Protein AF-A0A7S3S5S9-F1 (afdb_monomer_lite)

Sequence (147 aa):
RAVAQGSTPLRGSLHSPSMTPTPIPRTGLLGLHLSVWAVVIVTRRVNELQMALLVAILGAVYGAERLNALGAAHWREFATQDYFDERGVFVALLYCTPLLLAAGFILLNALRTTARLLVEVKRRELRANAKARAKGGGGEGGSKKKD

Structure (mmCIF, N/CA/C/O backbone):
data_AF-A0A7S3S5S9-F1
#
_entry.id   AF-A0A7S3S5S9-F1
#
loop_
_atom_site.group_PDB
_atom_site.id
_atom_site.type_symbol
_atom_site.label_atom_id
_atom_site.label_alt_id
_atom_site.label_comp_id
_atom_site.label_asym_id
_atom_site.label_entity_id
_atom_site.label_seq_id
_atom_site.pdbx_PDB_ins_code
_atom_site.Cartn_x
_atom_site.Cartn_y
_atom_site.Cartn_z
_atom_site.occupancy
_atom_site.B_iso_or_equiv
_atom_site.auth_seq_id
_atom_site.auth_comp_id
_atom_site.auth_asym_id
_atom_site.auth_atom_id
_atom_site.pdbx_PDB_model_num
ATOM 1 N N . ARG A 1 1 ? 6.137 34.455 -85.415 1.00 43.41 1 ARG A N 1
ATOM 2 C CA . ARG A 1 1 ? 6.871 33.451 -84.604 1.00 43.41 1 ARG A CA 1
ATOM 3 C C . ARG A 1 1 ? 6.452 33.657 -83.155 1.00 43.41 1 ARG A C 1
ATOM 5 O O . ARG A 1 1 ? 6.830 34.656 -82.565 1.00 43.41 1 ARG A O 1
ATOM 12 N N . ALA A 1 2 ? 5.555 32.801 -82.672 1.00 44.94 2 ALA A N 1
ATOM 13 C CA . ALA A 1 2 ? 4.936 32.891 -81.357 1.00 44.94 2 ALA A CA 1
ATOM 14 C C . ALA A 1 2 ? 5.926 32.465 -80.263 1.00 44.94 2 ALA A C 1
ATOM 16 O O . ALA A 1 2 ? 6.461 31.361 -80.329 1.00 44.94 2 ALA A O 1
ATOM 17 N N . VAL A 1 3 ? 6.155 33.327 -79.271 1.00 52.09 3 VAL A N 1
ATOM 18 C CA . VAL A 1 3 ? 6.747 32.931 -77.989 1.00 52.09 3 VAL A CA 1
ATOM 19 C C . VAL A 1 3 ? 5.588 32.693 -77.036 1.00 52.09 3 VAL A C 1
ATOM 21 O O . VAL A 1 3 ? 4.906 33.615 -76.599 1.00 52.09 3 VAL A O 1
ATOM 24 N N . ALA A 1 4 ? 5.342 31.409 -76.805 1.00 52.25 4 ALA A N 1
ATOM 25 C CA . ALA A 1 4 ? 4.463 30.897 -75.781 1.00 52.25 4 ALA A CA 1
ATOM 26 C C . ALA A 1 4 ? 5.099 31.121 -74.406 1.00 52.25 4 ALA A C 1
ATOM 28 O O . ALA A 1 4 ? 6.227 30.696 -74.178 1.00 52.25 4 ALA A O 1
ATOM 29 N N . GLN A 1 5 ? 4.348 31.729 -73.495 1.00 48.47 5 GLN A N 1
ATOM 30 C CA . GLN A 1 5 ? 4.452 31.49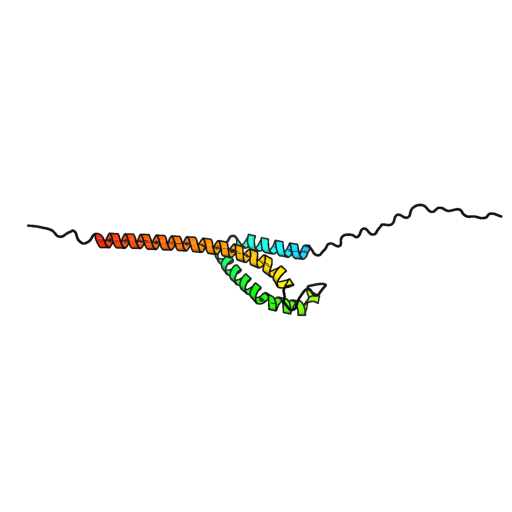4 -72.055 1.00 48.47 5 GLN A CA 1
ATOM 31 C C . GLN A 1 5 ? 3.085 31.805 -71.441 1.00 48.47 5 GLN A C 1
ATOM 33 O O . GLN A 1 5 ? 2.864 32.784 -70.737 1.00 48.47 5 GLN A O 1
ATOM 38 N N . GLY A 1 6 ? 2.123 30.956 -71.800 1.00 47.34 6 GLY A N 1
ATOM 39 C CA . GLY A 1 6 ? 0.976 30.708 -70.949 1.00 47.34 6 GLY A CA 1
ATOM 40 C C . GLY A 1 6 ? 1.386 29.719 -69.867 1.00 47.34 6 GLY A C 1
ATOM 41 O O . GLY A 1 6 ? 2.110 28.769 -70.158 1.00 47.34 6 GLY A O 1
ATOM 42 N N . SER A 1 7 ? 0.923 29.970 -68.647 1.00 47.91 7 SER A N 1
ATOM 43 C CA . SER A 1 7 ? 0.271 29.022 -67.730 1.00 47.91 7 SER A CA 1
ATOM 44 C C . SER A 1 7 ? 0.639 29.334 -66.282 1.00 47.91 7 SER A C 1
ATOM 46 O O . SER A 1 7 ? 1.617 28.855 -65.723 1.00 47.91 7 SER A O 1
ATOM 48 N N . THR A 1 8 ? -0.211 30.142 -65.658 1.00 57.62 8 THR A N 1
ATOM 49 C CA . THR A 1 8 ? -0.561 29.968 -64.252 1.00 57.62 8 THR A CA 1
ATOM 50 C C . THR A 1 8 ? -1.070 28.540 -64.043 1.00 57.62 8 THR A C 1
ATOM 52 O O . THR A 1 8 ? -2.007 28.131 -64.733 1.00 57.62 8 THR A O 1
ATOM 55 N N . PRO A 1 9 ? -0.560 27.799 -63.050 1.00 53.38 9 PRO A N 1
ATOM 56 C CA . PRO A 1 9 ? -1.317 26.737 -62.427 1.00 53.38 9 PRO A CA 1
ATOM 57 C C . PRO A 1 9 ? -1.816 27.217 -61.065 1.00 53.38 9 PRO A C 1
ATOM 59 O O . PRO A 1 9 ? -1.065 27.551 -60.149 1.00 53.38 9 PRO A O 1
ATOM 62 N N . LEU A 1 10 ? -3.138 27.249 -60.963 1.00 59.28 10 LEU A N 1
ATOM 63 C CA . LEU A 1 10 ? -3.882 27.339 -59.723 1.00 59.28 10 LEU A CA 1
ATOM 64 C C . LEU A 1 10 ? -3.562 26.135 -58.820 1.00 59.28 10 LEU A C 1
ATOM 66 O O . LEU A 1 10 ? -3.553 24.997 -59.274 1.00 59.28 10 LEU A O 1
ATOM 70 N N . ARG A 1 11 ? -3.483 26.408 -57.513 1.00 54.62 11 ARG A N 1
ATOM 71 C CA . ARG A 1 11 ? -4.088 25.573 -56.461 1.00 54.62 11 ARG A CA 1
ATOM 72 C C . ARG A 1 11 ? -3.519 24.154 -56.299 1.00 54.62 11 ARG A C 1
ATOM 74 O O . ARG A 1 11 ? -4.131 23.170 -56.693 1.00 54.62 11 ARG A O 1
ATOM 81 N N . GLY A 1 12 ? -2.437 24.062 -55.532 1.00 49.53 12 GLY A N 1
ATOM 82 C CA . GLY A 1 12 ? -2.047 22.853 -54.807 1.00 49.53 12 GLY A CA 1
ATOM 83 C C . GLY A 1 12 ? -2.129 23.091 -53.303 1.00 49.53 12 GLY A C 1
ATOM 84 O O . GLY A 1 12 ? -1.125 23.379 -52.665 1.00 49.53 12 GLY A O 1
ATOM 85 N N . SER A 1 13 ? -3.334 23.009 -52.733 1.00 56.41 13 SER A N 1
ATOM 86 C CA . SER A 1 13 ? -3.479 22.745 -51.301 1.00 56.41 13 SER A CA 1
ATOM 87 C C . SER A 1 13 ? -2.852 21.385 -51.030 1.00 56.41 13 SER A C 1
ATOM 89 O O . SER A 1 13 ? -3.406 20.386 -51.468 1.00 56.41 13 SER A O 1
ATOM 91 N N . LEU A 1 14 ? -1.731 21.334 -50.319 1.00 51.59 14 LEU A N 1
ATOM 92 C CA . LEU A 1 14 ? -1.363 20.161 -49.539 1.00 51.59 14 LEU A CA 1
ATOM 93 C C . LEU A 1 14 ? -0.701 20.651 -48.264 1.00 51.59 14 LEU A C 1
ATOM 95 O O . LEU A 1 14 ? 0.477 20.981 -48.244 1.00 51.59 14 LEU A O 1
ATOM 99 N N . HIS A 1 15 ? -1.545 20.747 -47.239 1.00 56.97 15 HIS A N 1
ATOM 100 C CA . HIS A 1 15 ? -1.211 20.404 -45.869 1.00 56.97 15 HIS A CA 1
ATOM 101 C C . HIS A 1 15 ? 0.199 20.830 -45.442 1.00 56.97 15 HIS A C 1
ATOM 103 O O . HIS A 1 15 ? 1.171 20.095 -45.617 1.00 56.97 15 HIS A O 1
ATOM 109 N N . SER A 1 16 ? 0.274 21.930 -44.683 1.00 52.09 16 SER A N 1
ATOM 110 C CA . SER A 1 16 ? 1.088 21.861 -43.469 1.00 52.09 16 SER A CA 1
ATOM 111 C C . SER A 1 16 ? 0.816 20.480 -42.870 1.00 52.09 16 SER A C 1
ATOM 113 O O . SER A 1 16 ? -0.369 20.169 -42.696 1.00 52.09 16 SER A O 1
ATOM 115 N 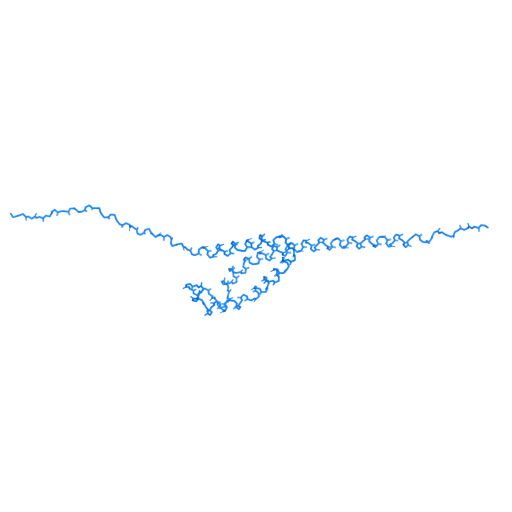N . PRO A 1 17 ? 1.816 19.612 -42.636 1.00 54.19 17 PRO A N 1
ATOM 116 C CA . PRO A 1 17 ? 1.562 18.452 -41.817 1.00 54.19 17 PRO A CA 1
ATOM 117 C C . PRO A 1 17 ? 1.062 19.053 -40.512 1.00 54.19 17 PRO A C 1
ATOM 119 O O . PRO A 1 17 ? 1.831 19.635 -39.748 1.00 54.19 17 PRO A O 1
ATOM 122 N N . SER A 1 18 ? -0.257 19.010 -40.298 1.00 53.81 18 SER A N 1
ATOM 123 C CA . SER A 1 18 ? -0.804 19.031 -38.965 1.00 53.81 18 SER A CA 1
ATOM 124 C C . SER A 1 18 ? 0.019 17.953 -38.304 1.00 53.81 18 SER A C 1
ATOM 126 O O . SER A 1 18 ? -0.107 16.785 -38.683 1.00 53.81 18 SER A O 1
ATOM 128 N N . MET A 1 19 ? 0.962 18.361 -37.453 1.00 51.94 19 MET A N 1
ATOM 129 C CA . MET A 1 19 ? 1.519 17.493 -36.443 1.00 51.94 19 MET A CA 1
ATOM 130 C C . MET A 1 19 ? 0.279 16.957 -35.752 1.00 51.94 19 MET A C 1
ATOM 132 O O . MET A 1 19 ? -0.293 17.601 -34.878 1.00 51.94 19 MET A O 1
ATOM 136 N N . THR A 1 20 ? -0.223 15.833 -36.258 1.00 56.94 20 THR A N 1
ATOM 137 C CA . THR A 1 20 ? -1.187 15.012 -35.575 1.00 56.94 20 THR A CA 1
ATOM 138 C C . THR A 1 20 ? -0.504 14.810 -34.244 1.00 56.94 20 THR A C 1
ATOM 140 O O . THR A 1 20 ? 0.624 14.296 -34.257 1.00 56.94 20 THR A O 1
ATOM 143 N N . PRO A 1 21 ? -1.065 15.307 -33.131 1.00 58.81 21 PRO A N 1
ATOM 144 C CA . PRO A 1 21 ? -0.469 15.037 -31.847 1.00 58.81 21 PRO A CA 1
ATOM 145 C C . PRO A 1 21 ? -0.457 13.522 -31.783 1.00 58.81 21 PRO A C 1
ATOM 147 O O . PRO A 1 21 ? -1.517 12.892 -31.748 1.00 58.81 21 PRO A O 1
ATOM 150 N N . THR A 1 22 ? 0.735 12.935 -31.893 1.00 57.31 22 THR A N 1
ATOM 151 C CA . THR A 1 22 ? 0.910 11.519 -31.638 1.00 57.31 22 THR A CA 1
ATOM 152 C C . THR A 1 22 ? 0.188 11.294 -30.318 1.00 57.31 22 THR A C 1
ATOM 154 O O . THR A 1 22 ? 0.356 12.101 -29.390 1.00 57.31 22 THR A O 1
ATOM 157 N N . PRO A 1 23 ? -0.736 10.326 -30.226 1.00 58.34 23 PRO A N 1
ATOM 158 C CA . PRO A 1 23 ? -1.322 10.017 -28.946 1.00 58.34 23 PRO A CA 1
ATOM 159 C C . PRO A 1 23 ? -0.158 9.522 -28.096 1.00 58.34 23 PRO A C 1
ATOM 161 O O . PRO A 1 23 ? 0.267 8.377 -28.184 1.00 58.34 23 PRO A O 1
ATOM 164 N N . ILE A 1 24 ? 0.403 10.452 -27.322 1.00 59.66 24 ILE A N 1
ATOM 165 C CA . ILE A 1 24 ? 1.325 10.222 -26.222 1.00 59.66 24 ILE A CA 1
ATOM 166 C C . ILE A 1 24 ? 0.797 8.976 -25.498 1.00 59.66 24 ILE A C 1
ATOM 168 O O . ILE A 1 24 ? -0.433 8.889 -25.357 1.00 59.66 24 ILE A O 1
ATOM 172 N N . PRO A 1 25 ? 1.645 8.038 -25.036 1.00 55.91 25 PRO A N 1
ATOM 173 C CA . PRO A 1 25 ? 1.226 6.868 -24.260 1.00 55.91 25 PRO A CA 1
ATOM 174 C C . PRO A 1 25 ? 0.660 7.284 -22.886 1.00 55.91 25 PRO A C 1
ATOM 176 O O . PRO A 1 25 ? 1.182 6.970 -21.826 1.00 55.91 25 PRO A O 1
ATOM 179 N N . ARG A 1 26 ? -0.444 8.032 -22.896 1.00 55.97 26 ARG A N 1
ATOM 180 C CA . ARG A 1 26 ? -1.251 8.458 -21.753 1.00 55.97 26 ARG A CA 1
ATOM 181 C C . ARG A 1 26 ? -2.130 7.311 -21.278 1.00 55.97 26 ARG A C 1
ATOM 183 O O . ARG A 1 26 ? -2.540 7.308 -20.127 1.00 55.97 26 ARG A O 1
ATOM 190 N N . THR A 1 27 ? -2.391 6.332 -22.145 1.00 59.62 27 THR A N 1
ATOM 191 C CA . THR A 1 27 ? -3.213 5.149 -21.870 1.00 59.62 27 THR A CA 1
ATOM 192 C C . THR A 1 27 ? -2.589 4.226 -20.830 1.00 59.62 27 THR A C 1
ATOM 194 O O . THR A 1 27 ? -3.321 3.723 -19.986 1.00 59.62 27 THR A O 1
ATOM 197 N N . GLY A 1 28 ? -1.263 4.049 -20.823 1.00 63.56 28 GLY A N 1
ATOM 198 C CA . GLY A 1 28 ? -0.583 3.223 -19.816 1.00 63.56 28 GLY A CA 1
ATOM 199 C C . GLY A 1 28 ? -0.681 3.820 -18.411 1.00 63.56 28 GLY A C 1
ATOM 200 O O . GLY A 1 28 ? -1.090 3.143 -17.470 1.00 63.56 28 GLY A O 1
ATOM 201 N N . LEU A 1 29 ? -0.401 5.123 -18.285 1.00 66.62 29 LEU A N 1
ATOM 202 C CA . LEU A 1 29 ? -0.502 5.836 -17.012 1.00 66.62 29 LEU A CA 1
ATOM 203 C C . LEU A 1 29 ? -1.957 5.922 -16.533 1.00 66.62 29 LEU A C 1
ATOM 205 O O . LEU A 1 29 ? -2.228 5.605 -15.377 1.00 66.62 29 LEU A O 1
ATOM 209 N N . LEU A 1 30 ? -2.904 6.263 -17.418 1.00 67.56 30 LEU A N 1
ATOM 210 C CA . LEU A 1 30 ? -4.330 6.249 -17.073 1.00 67.56 30 LEU A CA 1
ATOM 211 C C . LEU A 1 30 ? -4.788 4.857 -16.643 1.00 67.56 30 LEU A C 1
ATOM 213 O O . LEU A 1 30 ? -5.478 4.743 -15.640 1.00 67.56 30 LEU A O 1
ATOM 217 N N . GLY A 1 31 ? -4.407 3.808 -17.374 1.00 69.12 31 GLY A N 1
ATOM 218 C CA . GLY A 1 31 ? -4.767 2.430 -17.052 1.00 69.12 31 GLY A CA 1
ATOM 219 C C . GLY A 1 31 ? -4.257 2.011 -15.676 1.00 69.12 31 GLY A C 1
ATOM 220 O O . GLY A 1 31 ? -5.018 1.448 -14.895 1.00 69.12 31 GLY A O 1
ATOM 221 N N . LEU A 1 32 ? -3.013 2.367 -15.346 1.00 68.56 32 LEU A N 1
ATOM 222 C CA . LEU A 1 32 ? -2.412 2.134 -14.033 1.00 68.56 32 LEU A CA 1
ATOM 223 C C . LEU A 1 32 ? -3.127 2.902 -12.913 1.00 68.56 32 LEU A C 1
ATOM 225 O O . LEU A 1 32 ? -3.352 2.373 -11.829 1.00 68.56 32 LEU A O 1
ATOM 229 N N . HIS A 1 33 ? -3.523 4.147 -13.171 1.00 68.50 33 HIS A N 1
ATOM 230 C CA . HIS A 1 33 ? -4.270 4.936 -12.193 1.00 68.50 33 HIS A CA 1
ATOM 231 C C . HIS A 1 33 ? -5.673 4.346 -11.992 1.00 68.50 33 HIS A C 1
ATOM 233 O O . HIS A 1 33 ? -6.107 4.145 -10.860 1.00 68.50 33 HIS A O 1
ATOM 239 N N . LEU A 1 34 ? -6.369 4.007 -13.080 1.00 74.44 34 LEU A N 1
ATOM 240 C CA . LEU A 1 34 ? -7.709 3.420 -13.054 1.00 74.44 34 LEU A CA 1
ATOM 241 C C . LEU A 1 34 ? -7.734 2.051 -12.373 1.00 74.44 34 LEU A C 1
ATOM 243 O O . LEU A 1 34 ? -8.651 1.788 -11.598 1.00 74.44 34 LEU A O 1
ATOM 247 N N . SER A 1 35 ? -6.741 1.194 -12.614 1.00 67.94 35 SER A N 1
ATOM 248 C CA . SER A 1 35 ? -6.656 -0.122 -11.977 1.00 67.94 35 SER A CA 1
ATOM 249 C C . SER A 1 35 ? -6.444 -0.005 -10.469 1.00 67.94 35 SER A C 1
ATOM 251 O O . SER A 1 35 ? -7.063 -0.737 -9.702 1.00 67.94 35 SER A O 1
ATOM 253 N N . VAL A 1 36 ? -5.672 0.980 -10.016 1.00 68.19 36 VAL A N 1
ATOM 254 C CA . VAL A 1 36 ? -5.468 1.239 -8.584 1.00 68.19 36 VAL A CA 1
ATOM 255 C C . VAL A 1 36 ? -6.741 1.762 -7.938 1.00 68.19 36 VAL A C 1
ATOM 257 O O . VAL A 1 36 ? -7.148 1.258 -6.889 1.00 68.19 36 VAL A O 1
ATOM 260 N N . TRP A 1 37 ? -7.421 2.714 -8.577 1.00 68.94 37 TRP A N 1
ATOM 261 C CA . TRP A 1 37 ? -8.723 3.177 -8.102 1.00 68.94 37 TRP A CA 1
ATOM 262 C C . TRP A 1 37 ? -9.750 2.041 -8.082 1.00 68.94 37 TRP A C 1
ATOM 264 O O . TRP A 1 37 ? -10.512 1.940 -7.121 1.00 68.94 37 TRP A O 1
ATOM 274 N N . ALA A 1 38 ? -9.733 1.140 -9.069 1.00 69.31 38 ALA A N 1
ATOM 275 C CA . ALA A 1 38 ? -10.576 -0.050 -9.101 1.00 69.31 38 ALA A CA 1
ATOM 276 C C . ALA A 1 38 ? -10.261 -1.011 -7.945 1.00 69.31 38 ALA A C 1
ATOM 278 O O . ALA A 1 38 ? -11.184 -1.455 -7.268 1.00 69.31 38 ALA A O 1
ATOM 279 N N . VAL A 1 39 ? -8.987 -1.279 -7.645 1.00 65.69 39 VAL A N 1
ATOM 280 C CA . VAL A 1 39 ? -8.579 -2.118 -6.503 1.00 65.69 39 VAL A CA 1
ATOM 281 C C . VAL A 1 39 ? -9.024 -1.492 -5.180 1.00 65.69 39 VAL A C 1
ATOM 283 O O . VAL A 1 39 ? -9.598 -2.185 -4.339 1.00 65.69 39 VAL A O 1
ATOM 286 N N . VAL A 1 40 ? -8.865 -0.179 -5.002 1.00 66.12 40 VAL A N 1
ATOM 287 C CA . VAL A 1 40 ? -9.378 0.544 -3.822 1.00 66.12 40 VAL A CA 1
ATOM 288 C C . VAL A 1 40 ? -10.906 0.421 -3.728 1.00 66.12 40 VAL A C 1
ATOM 290 O O . VAL A 1 40 ? -11.459 0.160 -2.657 1.00 66.12 40 VAL A O 1
ATOM 293 N N . ILE A 1 41 ? -11.600 0.543 -4.860 1.00 70.69 41 ILE A N 1
ATOM 294 C CA . ILE A 1 41 ? -13.054 0.401 -4.982 1.00 70.69 41 ILE A CA 1
ATOM 295 C C . ILE A 1 41 ? -13.533 -1.030 -4.706 1.00 70.69 41 ILE A C 1
ATOM 297 O O . ILE A 1 41 ? -14.603 -1.209 -4.128 1.00 70.69 41 ILE A O 1
ATOM 301 N N . VAL A 1 42 ? -12.801 -2.062 -5.097 1.00 67.19 42 VAL A N 1
ATOM 302 C CA . VAL A 1 42 ? -13.204 -3.454 -4.856 1.00 67.19 42 VAL A CA 1
ATOM 303 C C . VAL A 1 42 ? -12.914 -3.842 -3.403 1.00 67.19 42 VAL A C 1
ATOM 305 O O . VAL A 1 42 ? -13.747 -4.454 -2.737 1.00 67.19 42 VAL A O 1
ATOM 308 N N . THR A 1 43 ? -11.787 -3.386 -2.857 1.00 63.78 43 THR A N 1
ATOM 309 C CA . THR A 1 43 ? -11.307 -3.785 -1.521 1.00 63.78 43 THR A CA 1
ATOM 310 C C . THR A 1 43 ? -11.995 -3.018 -0.379 1.00 63.78 43 THR A C 1
ATOM 312 O O . THR A 1 43 ? -11.888 -3.382 0.791 1.00 63.78 43 THR A O 1
ATOM 315 N N . ARG A 1 44 ? -12.776 -1.968 -0.664 1.00 64.88 44 ARG A N 1
ATOM 316 C CA . ARG A 1 44 ? -13.452 -1.154 0.374 1.00 64.88 44 ARG A CA 1
ATOM 317 C C . ARG A 1 44 ? -14.483 -1.898 1.234 1.00 64.88 44 ARG A C 1
ATOM 319 O O . ARG A 1 44 ? -14.924 -1.348 2.236 1.00 64.88 44 ARG A O 1
ATOM 326 N N . ARG A 1 45 ? -14.894 -3.113 0.856 1.00 62.72 45 ARG A N 1
ATOM 327 C CA . ARG A 1 45 ? -15.988 -3.848 1.517 1.00 62.72 45 ARG A CA 1
ATOM 328 C C . ARG A 1 45 ? -15.544 -4.884 2.556 1.00 62.72 45 ARG A C 1
ATOM 330 O O . ARG A 1 45 ? -16.378 -5.255 3.374 1.00 62.72 45 ARG A O 1
ATOM 337 N N . VAL A 1 46 ? -14.287 -5.342 2.555 1.00 71.75 46 VAL A N 1
ATOM 338 C CA . VAL A 1 46 ? -13.853 -6.478 3.394 1.00 71.75 46 VAL A CA 1
ATOM 339 C C . VAL A 1 46 ? -12.554 -6.149 4.128 1.00 71.75 46 VAL A C 1
ATOM 341 O O . VAL A 1 46 ? -11.496 -6.032 3.517 1.00 71.75 46 VAL A O 1
ATOM 344 N N . ASN A 1 47 ? -12.632 -6.011 5.453 1.00 72.75 47 ASN A N 1
ATOM 345 C CA . ASN A 1 47 ? -11.503 -5.575 6.282 1.00 72.75 47 ASN A CA 1
ATOM 346 C C . ASN A 1 47 ? -10.357 -6.610 6.322 1.00 72.75 47 ASN A C 1
ATOM 348 O O . ASN A 1 47 ? -9.189 -6.242 6.375 1.00 72.75 47 ASN A O 1
ATOM 352 N N . GLU A 1 48 ? -10.678 -7.903 6.243 1.00 78.25 48 GLU A N 1
ATOM 353 C CA . GLU A 1 48 ? -9.682 -8.985 6.192 1.00 78.25 48 GLU A CA 1
ATOM 354 C C . GLU A 1 48 ? -8.874 -8.956 4.889 1.00 78.25 48 GLU A C 1
ATOM 356 O O . GLU A 1 48 ? -7.644 -9.015 4.915 1.00 78.25 48 GLU A O 1
ATOM 361 N N . LEU A 1 49 ? -9.551 -8.755 3.751 1.00 77.31 49 LEU A N 1
ATOM 362 C CA . LEU A 1 49 ? -8.885 -8.564 2.462 1.00 77.31 49 LEU A CA 1
ATOM 363 C C . LEU A 1 49 ? -8.062 -7.278 2.436 1.00 77.31 49 LEU A C 1
ATOM 365 O O . LEU A 1 49 ? -7.008 -7.268 1.817 1.00 77.31 49 LEU A O 1
ATOM 369 N N . GLN A 1 50 ? -8.486 -6.214 3.125 1.00 78.81 50 GLN A N 1
ATOM 370 C CA . GLN A 1 50 ? -7.664 -5.008 3.258 1.00 78.81 50 GLN A CA 1
ATOM 371 C C . GLN A 1 50 ? -6.343 -5.288 3.978 1.00 78.81 50 GLN A C 1
ATOM 373 O O . GLN A 1 50 ? -5.303 -4.828 3.518 1.00 78.81 50 GLN A O 1
ATOM 378 N N . MET A 1 51 ? -6.356 -6.068 5.062 1.00 80.06 51 MET A N 1
ATOM 379 C CA . MET A 1 51 ? -5.122 -6.431 5.767 1.00 80.06 51 MET A CA 1
ATOM 380 C C . MET A 1 51 ? -4.219 -7.328 4.912 1.00 80.06 51 MET A C 1
ATOM 382 O O . MET A 1 51 ? -3.016 -7.085 4.842 1.00 80.06 51 MET A O 1
ATOM 386 N N . ALA A 1 52 ? -4.786 -8.312 4.208 1.00 82.12 52 ALA A N 1
ATOM 387 C CA . ALA A 1 52 ? -4.029 -9.132 3.261 1.00 82.12 52 ALA A CA 1
ATOM 388 C C . ALA A 1 52 ? -3.434 -8.284 2.122 1.00 82.12 52 ALA A C 1
ATOM 390 O O . ALA A 1 52 ? -2.262 -8.432 1.776 1.00 82.12 52 ALA A O 1
ATOM 391 N N . LEU A 1 53 ? -4.216 -7.344 1.585 1.00 81.81 53 LEU A N 1
ATOM 392 C CA . LEU A 1 53 ? -3.784 -6.432 0.534 1.00 81.81 53 LEU A CA 1
ATOM 393 C C . LEU A 1 53 ? -2.678 -5.489 1.021 1.00 81.81 53 LEU A C 1
ATOM 395 O O . LEU A 1 53 ? -1.742 -5.233 0.275 1.00 81.81 53 LEU A O 1
ATOM 399 N N . LEU A 1 54 ? -2.733 -5.017 2.270 1.00 85.06 54 LEU A N 1
ATOM 400 C CA . LEU A 1 54 ? -1.664 -4.215 2.870 1.00 85.06 54 LEU A CA 1
ATOM 401 C C . LEU A 1 54 ? -0.334 -4.982 2.874 1.00 85.06 54 LEU A C 1
ATOM 403 O O . LEU A 1 54 ? 0.681 -4.448 2.436 1.00 85.06 54 LEU A O 1
ATOM 407 N N . VAL A 1 55 ? -0.345 -6.240 3.324 1.00 85.88 55 VAL A N 1
ATOM 408 C CA . VAL A 1 55 ? 0.853 -7.097 3.334 1.00 85.88 55 VAL A CA 1
ATOM 409 C C . VAL A 1 55 ? 1.349 -7.359 1.912 1.00 85.88 55 VAL A C 1
ATOM 411 O O . VAL A 1 55 ? 2.547 -7.250 1.653 1.00 85.88 55 VAL A O 1
ATOM 414 N N . ALA A 1 56 ? 0.440 -7.637 0.974 1.00 84.00 56 ALA A N 1
ATOM 415 C CA . ALA A 1 56 ? 0.785 -7.837 -0.430 1.00 84.00 56 ALA A CA 1
ATOM 416 C C . ALA A 1 56 ? 1.431 -6.586 -1.050 1.00 84.00 56 ALA A C 1
ATOM 418 O O . ALA A 1 56 ? 2.449 -6.696 -1.729 1.00 84.00 56 ALA A O 1
ATOM 419 N N . ILE A 1 57 ? 0.887 -5.395 -0.776 1.00 83.75 57 ILE A N 1
ATOM 420 C CA . ILE A 1 57 ? 1.445 -4.122 -1.247 1.00 83.75 57 ILE A CA 1
ATOM 421 C C . ILE A 1 57 ? 2.838 -3.889 -0.656 1.00 83.75 57 ILE A C 1
ATOM 423 O O . ILE A 1 57 ? 3.750 -3.529 -1.393 1.00 83.75 57 ILE A O 1
ATOM 427 N N . LEU A 1 58 ? 3.038 -4.129 0.643 1.00 84.38 58 LEU A N 1
ATOM 428 C CA . LEU A 1 58 ? 4.357 -3.997 1.273 1.00 84.38 58 LEU A CA 1
ATOM 429 C C . LEU A 1 58 ? 5.383 -4.957 0.655 1.00 84.38 58 LEU A C 1
ATOM 431 O O . LEU A 1 58 ? 6.508 -4.549 0.373 1.00 84.38 58 LEU A O 1
ATOM 435 N N . GLY A 1 59 ? 4.987 -6.204 0.385 1.00 84.94 59 GLY A N 1
ATOM 436 C CA . GLY A 1 59 ? 5.831 -7.174 -0.315 1.00 84.94 59 GLY A CA 1
ATOM 437 C C . GLY A 1 59 ? 6.163 -6.742 -1.744 1.00 84.94 59 GLY A C 1
ATOM 438 O O . GLY A 1 59 ? 7.304 -6.868 -2.182 1.00 84.94 59 GLY A O 1
ATOM 439 N N . ALA A 1 60 ? 5.193 -6.170 -2.456 1.00 81.44 60 ALA A N 1
ATOM 440 C CA . ALA A 1 60 ? 5.385 -5.654 -3.805 1.00 81.44 60 ALA A CA 1
ATOM 441 C C . ALA A 1 60 ? 6.324 -4.435 -3.842 1.00 81.44 60 ALA A C 1
ATOM 443 O O . ALA A 1 60 ? 7.176 -4.355 -4.723 1.00 81.44 60 ALA A O 1
ATOM 444 N N . VAL A 1 61 ? 6.208 -3.521 -2.872 1.00 82.88 61 VAL A N 1
ATOM 445 C CA . VAL A 1 61 ? 7.119 -2.374 -2.712 1.00 82.88 61 VAL A CA 1
ATOM 446 C C . VAL A 1 61 ? 8.531 -2.849 -2.365 1.00 82.88 61 VAL A C 1
ATOM 448 O O . VAL A 1 61 ? 9.494 -2.351 -2.937 1.00 82.88 61 VAL A O 1
ATOM 451 N N . TYR A 1 62 ? 8.671 -3.847 -1.490 1.00 84.12 62 TYR A N 1
ATOM 452 C CA . TYR A 1 62 ? 9.970 -4.450 -1.175 1.00 84.12 62 TYR A CA 1
ATOM 453 C C . TYR A 1 62 ? 10.605 -5.131 -2.399 1.00 84.12 62 TYR A C 1
ATOM 455 O O . TYR A 1 62 ? 11.802 -5.009 -2.641 1.00 84.12 62 TYR A O 1
ATOM 463 N N . GLY A 1 63 ? 9.796 -5.815 -3.210 1.00 82.31 63 GLY A N 1
ATOM 464 C CA . GLY A 1 63 ? 10.237 -6.463 -4.443 1.00 82.31 63 GLY A CA 1
ATOM 465 C C . GLY A 1 63 ? 10.459 -5.517 -5.627 1.00 82.31 63 GLY A C 1
ATOM 466 O O . GLY A 1 63 ? 10.877 -5.989 -6.684 1.00 82.31 63 GLY A O 1
ATOM 467 N N . ALA A 1 64 ? 10.194 -4.214 -5.484 1.00 80.31 64 ALA A N 1
ATOM 468 C CA . ALA A 1 64 ? 10.224 -3.262 -6.594 1.00 80.31 64 ALA A CA 1
ATOM 469 C C . ALA A 1 64 ? 11.600 -3.186 -7.275 1.00 80.31 64 ALA A C 1
ATOM 471 O O . ALA A 1 64 ? 11.670 -3.114 -8.497 1.00 80.31 64 ALA A O 1
ATOM 472 N N . GLU A 1 65 ? 12.689 -3.295 -6.513 1.00 80.56 65 GLU A N 1
ATOM 473 C CA . GLU A 1 65 ? 14.055 -3.313 -7.052 1.00 80.56 65 GLU A CA 1
ATOM 474 C C . GLU A 1 65 ? 14.305 -4.542 -7.943 1.00 80.56 65 GLU A C 1
ATOM 476 O O . GLU A 1 65 ? 14.847 -4.436 -9.043 1.00 80.56 65 GLU A O 1
ATOM 481 N N . ARG A 1 66 ? 13.822 -5.718 -7.520 1.00 80.56 66 ARG A N 1
ATOM 482 C CA . ARG A 1 66 ? 13.930 -6.954 -8.311 1.00 80.56 66 ARG A CA 1
ATOM 483 C C . ARG A 1 66 ? 13.054 -6.908 -9.557 1.00 80.56 66 ARG A C 1
ATOM 485 O O . ARG A 1 66 ? 13.474 -7.382 -10.608 1.00 80.56 66 ARG A O 1
ATOM 492 N N . LEU A 1 67 ? 11.854 -6.338 -9.447 1.00 77.69 67 LEU A N 1
ATOM 493 C CA . LEU A 1 67 ? 10.969 -6.115 -10.592 1.00 77.69 67 LEU A CA 1
ATOM 494 C C . LEU A 1 67 ? 11.598 -5.151 -11.599 1.00 77.69 67 LEU A C 1
ATOM 496 O O . LEU A 1 67 ? 11.516 -5.391 -12.800 1.00 77.69 67 LEU A O 1
ATOM 500 N N . ASN A 1 68 ? 12.275 -4.111 -11.119 1.00 82.62 68 ASN A N 1
ATOM 501 C CA . ASN A 1 68 ? 13.006 -3.184 -11.966 1.00 82.62 68 ASN A CA 1
ATOM 502 C C . ASN A 1 68 ? 14.168 -3.865 -12.706 1.00 82.62 68 ASN A C 1
ATOM 504 O O . ASN A 1 68 ? 14.285 -3.708 -13.916 1.00 82.62 68 ASN A O 1
ATOM 508 N N . ALA A 1 69 ? 14.966 -4.687 -12.019 1.00 80.25 69 ALA A N 1
ATOM 509 C CA . ALA A 1 69 ? 16.055 -5.438 -12.649 1.00 80.25 69 ALA A CA 1
ATOM 510 C C . ALA A 1 69 ? 15.553 -6.445 -13.704 1.00 80.25 69 ALA A C 1
ATOM 512 O O . ALA A 1 69 ? 16.154 -6.599 -14.766 1.00 80.25 69 ALA A O 1
ATOM 513 N N . LEU A 1 70 ? 14.425 -7.114 -13.442 1.00 78.19 70 LEU A N 1
ATOM 514 C CA . LEU A 1 70 ? 13.786 -8.013 -14.410 1.00 78.19 70 LEU A CA 1
ATOM 515 C C . LEU A 1 70 ? 13.233 -7.259 -15.623 1.00 78.19 70 LEU A C 1
ATOM 517 O O . LEU A 1 70 ? 13.348 -7.749 -16.748 1.00 78.19 70 LEU A O 1
ATOM 521 N N . GLY A 1 71 ? 12.665 -6.074 -15.393 1.00 74.50 71 GLY A N 1
ATOM 522 C CA . GLY A 1 71 ? 12.198 -5.175 -16.440 1.00 74.50 71 GLY A CA 1
ATOM 523 C C . GLY A 1 71 ? 13.338 -4.671 -17.319 1.00 74.50 71 GLY A C 1
ATOM 524 O O . GLY A 1 71 ? 13.232 -4.754 -18.537 1.00 74.50 71 GLY A O 1
ATOM 525 N N . ALA A 1 72 ? 14.465 -4.279 -16.720 1.00 77.38 72 ALA A N 1
ATOM 52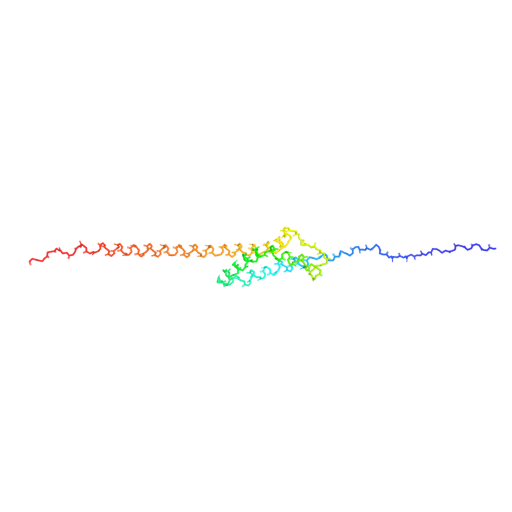6 C CA . ALA A 1 72 ? 15.686 -3.919 -17.441 1.00 77.38 72 ALA A CA 1
ATOM 527 C C . ALA A 1 72 ? 16.261 -5.095 -18.251 1.00 77.38 72 ALA A C 1
ATOM 529 O O . ALA A 1 72 ? 16.852 -4.898 -19.304 1.00 77.38 72 ALA A O 1
ATOM 530 N N . ALA A 1 73 ? 16.077 -6.342 -17.811 1.00 79.56 73 ALA A N 1
ATOM 531 C CA . ALA A 1 73 ? 16.513 -7.506 -18.584 1.00 79.56 73 ALA A CA 1
ATOM 532 C C . ALA A 1 73 ? 15.593 -7.817 -19.785 1.00 79.56 73 ALA A C 1
ATOM 534 O O . ALA A 1 73 ? 16.071 -8.307 -20.806 1.00 79.56 73 ALA A O 1
ATOM 535 N N . HIS A 1 74 ? 14.292 -7.513 -19.686 1.00 78.00 74 HIS A N 1
ATOM 536 C CA . HIS A 1 74 ? 13.274 -7.845 -20.700 1.00 78.00 74 HIS A CA 1
ATOM 537 C C . HIS A 1 74 ? 12.599 -6.608 -21.311 1.00 78.00 74 HIS A C 1
ATOM 539 O O . HIS A 1 74 ? 11.484 -6.694 -21.828 1.00 78.00 74 HIS A O 1
ATOM 545 N N . TRP A 1 75 ? 13.248 -5.440 -21.279 1.00 75.50 75 TRP A N 1
ATOM 546 C CA . TRP A 1 75 ? 12.607 -4.168 -21.638 1.00 75.50 75 TRP A CA 1
ATOM 547 C C . TRP A 1 75 ? 12.012 -4.179 -23.051 1.00 75.50 75 TRP A C 1
ATOM 549 O O . TRP A 1 75 ? 10.961 -3.588 -23.275 1.00 75.50 75 TRP A O 1
ATOM 559 N N . ARG A 1 76 ? 12.624 -4.929 -23.979 1.00 73.19 76 ARG A N 1
ATOM 560 C CA . ARG A 1 76 ? 12.192 -5.072 -25.382 1.00 73.19 76 ARG A CA 1
ATOM 561 C C . ARG A 1 76 ? 10.832 -5.750 -25.554 1.00 73.19 76 ARG A C 1
ATOM 563 O O . ARG A 1 76 ? 10.209 -5.570 -26.595 1.00 73.19 76 ARG A O 1
ATOM 570 N N . GLU A 1 77 ? 10.386 -6.530 -24.573 1.00 72.38 77 GLU A N 1
ATOM 571 C CA . GLU A 1 77 ? 9.083 -7.207 -24.600 1.00 72.38 77 GLU A CA 1
ATOM 572 C C . GLU A 1 77 ? 7.964 -6.318 -24.043 1.00 72.38 77 GLU A C 1
ATOM 574 O O . GLU A 1 77 ? 6.808 -6.448 -24.442 1.00 72.38 77 GLU A O 1
ATOM 579 N N . PHE A 1 78 ? 8.304 -5.385 -23.150 1.00 62.88 78 PHE A N 1
ATOM 580 C CA . PHE A 1 78 ? 7.334 -4.565 -22.420 1.00 62.88 78 PHE A CA 1
ATOM 581 C C . PHE A 1 78 ? 7.241 -3.122 -22.912 1.00 62.88 78 PHE A C 1
ATOM 583 O O . PHE A 1 78 ? 6.192 -2.491 -22.771 1.00 62.88 78 PHE A O 1
ATOM 590 N N . ALA A 1 79 ? 8.318 -2.578 -23.471 1.00 62.97 79 ALA A N 1
ATOM 591 C CA . ALA A 1 79 ? 8.406 -1.178 -23.834 1.00 62.97 79 ALA A CA 1
ATOM 592 C C . ALA A 1 79 ? 9.208 -0.973 -25.120 1.00 62.97 79 ALA A C 1
ATOM 594 O O . ALA A 1 79 ? 10.150 -1.690 -25.443 1.00 62.97 79 ALA A O 1
ATOM 595 N N . THR A 1 80 ? 8.852 0.076 -25.859 1.00 65.19 80 THR A N 1
ATOM 596 C CA . THR A 1 80 ? 9.601 0.497 -27.050 1.00 65.19 80 THR A CA 1
ATOM 597 C C . THR A 1 80 ? 10.971 1.091 -26.689 1.00 65.19 80 THR A C 1
ATOM 599 O O . THR A 1 80 ? 11.814 1.251 -27.566 1.00 65.19 80 THR A O 1
ATOM 602 N N . GLN A 1 81 ? 11.190 1.449 -25.418 1.00 63.16 81 GLN A N 1
ATOM 603 C CA . GLN A 1 81 ? 12.402 2.097 -24.911 1.00 63.16 81 GLN A CA 1
ATOM 604 C C . GLN A 1 81 ? 12.753 1.527 -23.535 1.00 63.16 81 GLN A C 1
ATOM 606 O O . GLN A 1 81 ? 11.862 1.079 -22.810 1.00 63.16 81 GLN A O 1
ATOM 611 N N . ASP A 1 82 ? 14.034 1.565 -23.175 1.00 68.62 82 ASP A N 1
ATOM 612 C CA . ASP A 1 82 ? 14.483 1.155 -21.849 1.00 68.62 82 ASP A CA 1
ATOM 613 C C . ASP A 1 82 ? 14.202 2.269 -20.829 1.00 68.62 82 ASP A C 1
ATOM 615 O O . ASP A 1 82 ? 14.887 3.290 -20.783 1.00 68.62 82 ASP A O 1
ATOM 619 N N . TYR A 1 83 ? 13.126 2.096 -20.062 1.00 70.62 83 TYR A N 1
ATOM 620 C CA . TYR A 1 83 ? 12.708 3.016 -19.000 1.00 70.62 83 TYR A CA 1
ATOM 621 C C . TYR A 1 83 ? 13.227 2.597 -17.618 1.00 70.62 83 TYR A C 1
ATOM 623 O O . TYR A 1 83 ? 12.920 3.264 -16.630 1.00 70.62 83 TYR A O 1
ATOM 631 N N . PHE A 1 84 ? 13.958 1.483 -17.530 1.00 73.88 84 PHE A N 1
ATOM 632 C CA . PHE A 1 84 ? 14.409 0.917 -16.268 1.00 73.88 84 PHE A CA 1
ATOM 633 C C . PHE A 1 84 ? 15.782 1.489 -15.910 1.00 73.88 84 PHE A C 1
ATOM 635 O O . PHE A 1 84 ? 16.760 1.326 -16.630 1.00 73.88 84 PHE A O 1
ATOM 642 N N . ASP A 1 85 ? 15.853 2.197 -14.789 1.00 74.06 85 ASP A N 1
ATOM 643 C CA . ASP A 1 85 ? 17.076 2.816 -14.288 1.00 74.06 85 ASP A CA 1
ATOM 644 C C . ASP A 1 85 ? 17.751 1.935 -13.227 1.00 74.06 85 ASP A C 1
ATOM 646 O O . ASP A 1 85 ? 17.075 1.176 -12.540 1.00 74.06 85 ASP A O 1
ATOM 650 N N . GLU A 1 86 ? 19.070 2.047 -13.019 1.00 70.00 86 GLU A N 1
ATOM 651 C CA . GLU A 1 86 ? 19.791 1.235 -12.011 1.00 70.00 86 GLU A CA 1
ATOM 652 C C . GLU A 1 86 ? 19.226 1.385 -10.589 1.00 70.00 86 GLU A C 1
ATOM 654 O O . GLU A 1 86 ? 19.320 0.471 -9.775 1.00 70.00 86 GLU A O 1
ATOM 659 N N . ARG A 1 87 ? 18.615 2.537 -10.285 1.00 68.38 87 ARG A N 1
ATOM 660 C CA . ARG A 1 87 ? 17.986 2.816 -8.987 1.00 68.38 87 ARG A CA 1
ATOM 661 C C . ARG A 1 87 ? 16.513 2.401 -8.924 1.00 68.38 87 ARG A C 1
ATOM 663 O O . ARG A 1 87 ? 15.921 2.463 -7.849 1.00 68.38 87 ARG A O 1
ATOM 670 N N . GLY A 1 88 ? 15.920 2.008 -10.048 1.00 74.19 88 GLY A N 1
ATOM 671 C CA . GLY A 1 88 ? 14.517 1.628 -10.177 1.00 74.19 88 GLY A CA 1
ATOM 672 C C . GLY A 1 88 ? 13.517 2.706 -9.790 1.00 74.19 88 GLY A C 1
ATOM 673 O O . GLY A 1 88 ? 12.400 2.388 -9.386 1.00 74.19 88 GLY A O 1
ATOM 674 N N . VAL A 1 89 ? 13.901 3.976 -9.902 1.00 72.56 89 VAL A N 1
ATOM 675 C CA . VAL A 1 89 ? 13.080 5.132 -9.549 1.00 72.56 89 VAL A CA 1
ATOM 676 C C . VAL A 1 89 ? 11.854 5.221 -10.452 1.00 72.56 89 VAL A C 1
ATOM 678 O O . VAL A 1 89 ? 10.781 5.563 -9.958 1.00 72.56 89 VAL A O 1
ATOM 681 N N . PHE A 1 90 ? 11.960 4.868 -11.738 1.00 73.94 90 PHE A N 1
ATOM 682 C CA . PHE A 1 90 ? 10.811 4.901 -12.651 1.00 73.94 90 PHE A CA 1
ATOM 683 C C . PHE A 1 90 ? 9.738 3.883 -12.251 1.00 73.94 90 PHE A C 1
ATOM 685 O O . PHE A 1 90 ? 8.568 4.240 -12.079 1.00 73.94 90 PHE A O 1
ATOM 692 N N . VAL A 1 91 ? 10.143 2.626 -12.041 1.00 73.81 91 VAL A N 1
ATOM 693 C CA . VAL A 1 91 ? 9.242 1.563 -11.581 1.00 73.81 91 VAL A CA 1
ATOM 694 C C . VAL A 1 91 ? 8.721 1.893 -10.191 1.00 73.81 91 VAL A C 1
ATOM 696 O O . VAL A 1 91 ? 7.519 1.814 -9.970 1.00 73.81 91 VAL A O 1
ATOM 699 N N . ALA A 1 92 ? 9.575 2.346 -9.274 1.00 73.81 92 ALA A N 1
ATOM 700 C CA . ALA A 1 92 ? 9.157 2.723 -7.931 1.00 73.81 92 ALA A CA 1
ATOM 701 C C . ALA A 1 92 ? 8.138 3.874 -7.935 1.00 73.81 92 ALA A C 1
ATOM 703 O O . ALA A 1 92 ? 7.147 3.806 -7.219 1.00 73.81 92 ALA A O 1
ATOM 704 N N . LEU A 1 93 ? 8.305 4.914 -8.751 1.00 72.25 93 LEU A N 1
ATOM 705 C CA . LEU A 1 93 ? 7.330 6.004 -8.827 1.00 72.25 93 LEU A CA 1
ATOM 706 C C . LEU A 1 93 ? 6.029 5.552 -9.489 1.00 72.25 93 LEU A C 1
ATOM 708 O O . LEU A 1 93 ? 4.967 5.699 -8.894 1.00 72.25 93 LEU A O 1
ATOM 712 N N . LEU A 1 94 ? 6.066 4.962 -10.686 1.00 74.44 94 LEU A N 1
ATOM 713 C CA . LEU A 1 94 ? 4.815 4.585 -11.352 1.00 74.44 94 LEU A CA 1
ATOM 714 C C . LEU A 1 94 ? 4.063 3.491 -10.592 1.00 74.44 94 LEU A C 1
ATOM 716 O O . LEU A 1 94 ? 2.847 3.584 -10.448 1.00 74.44 94 LEU A O 1
ATOM 720 N N . TYR A 1 95 ? 4.764 2.468 -10.110 1.00 73.38 95 TYR A N 1
ATOM 721 C CA . TYR A 1 95 ? 4.153 1.320 -9.449 1.00 73.38 95 TYR A CA 1
ATOM 722 C C . TYR A 1 95 ? 3.865 1.595 -7.972 1.00 73.38 95 TYR A C 1
ATOM 724 O O . TYR A 1 95 ? 2.748 1.353 -7.511 1.00 73.38 95 TYR A O 1
ATOM 732 N N . CYS A 1 96 ? 4.824 2.142 -7.216 1.00 77.56 96 CYS A N 1
ATOM 733 C CA . CYS A 1 96 ? 4.637 2.322 -5.778 1.00 77.56 96 CYS A CA 1
ATOM 734 C C . CYS A 1 96 ? 3.779 3.539 -5.445 1.00 77.56 96 CYS A C 1
ATOM 736 O O . CYS A 1 96 ? 3.058 3.458 -4.463 1.00 77.56 96 CYS A O 1
ATOM 738 N N . THR A 1 97 ? 3.776 4.642 -6.207 1.00 79.06 97 THR A N 1
ATOM 739 C CA . THR A 1 97 ? 2.927 5.809 -5.878 1.00 79.06 97 THR A CA 1
ATOM 740 C C . THR A 1 97 ? 1.445 5.448 -5.711 1.00 79.06 97 THR A C 1
ATOM 742 O O . THR A 1 97 ? 0.881 5.735 -4.651 1.00 79.06 97 THR A O 1
ATOM 745 N N . PRO A 1 98 ? 0.788 4.786 -6.674 1.00 76.69 98 PRO A N 1
ATOM 746 C CA . PRO A 1 98 ? -0.598 4.388 -6.489 1.00 76.69 98 PRO A CA 1
ATOM 747 C C . PRO A 1 98 ? -0.789 3.307 -5.409 1.00 76.69 98 PRO A C 1
ATOM 749 O O . PRO A 1 98 ? -1.753 3.365 -4.641 1.00 76.69 98 PRO A O 1
ATOM 752 N N . LEU A 1 99 ? 0.133 2.342 -5.311 1.00 79.44 99 LEU A N 1
ATOM 753 C CA . LEU A 1 99 ? 0.103 1.299 -4.279 1.00 79.44 99 LEU A CA 1
ATOM 754 C C . LEU A 1 99 ? 0.218 1.889 -2.866 1.00 79.44 99 LEU A C 1
ATOM 756 O O . LEU A 1 99 ? -0.500 1.472 -1.961 1.00 79.44 99 LEU A O 1
ATOM 760 N N . LEU A 1 100 ? 1.077 2.888 -2.677 1.00 82.31 100 LEU A N 1
ATOM 761 C CA . LEU A 1 100 ? 1.293 3.585 -1.412 1.00 82.31 100 LEU A CA 1
ATOM 762 C C . LEU A 1 100 ? 0.079 4.425 -1.022 1.00 82.31 100 LEU A C 1
ATOM 764 O O . LEU A 1 100 ? -0.289 4.439 0.150 1.00 82.31 100 LEU A O 1
ATOM 768 N N . LEU A 1 101 ? -0.587 5.073 -1.983 1.00 80.69 101 LEU A N 1
ATOM 769 C CA . LEU A 1 101 ? -1.855 5.760 -1.721 1.00 80.69 101 LEU A CA 1
ATOM 770 C C . LEU A 1 101 ? -2.937 4.773 -1.255 1.00 80.69 101 LEU A C 1
ATOM 772 O O . LEU A 1 101 ? -3.630 5.039 -0.269 1.00 80.69 101 LEU A O 1
ATOM 776 N N . ALA A 1 102 ? -3.046 3.611 -1.907 1.00 78.94 102 ALA A N 1
ATOM 777 C CA . ALA A 1 102 ? -3.964 2.552 -1.490 1.00 78.94 102 ALA A CA 1
ATOM 778 C C . ALA A 1 102 ? -3.612 1.998 -0.095 1.00 78.94 102 ALA A C 1
ATOM 780 O O . ALA A 1 102 ? -4.491 1.876 0.761 1.00 78.94 102 ALA A O 1
ATOM 781 N N . ALA A 1 103 ? -2.329 1.731 0.167 1.00 83.56 103 ALA A N 1
ATOM 782 C CA . ALA A 1 103 ? -1.838 1.280 1.467 1.00 83.56 103 ALA A CA 1
ATOM 783 C C . ALA A 1 103 ? -2.107 2.308 2.572 1.00 83.56 103 ALA A C 1
ATOM 785 O O . ALA A 1 103 ? -2.570 1.937 3.648 1.00 83.56 103 ALA A O 1
ATOM 786 N N . GLY A 1 104 ? -1.892 3.599 2.306 1.00 84.38 104 GLY A N 1
ATOM 787 C CA . GLY A 1 104 ? -2.184 4.679 3.246 1.00 84.38 104 GLY A CA 1
ATOM 788 C C . GLY A 1 104 ? -3.667 4.741 3.614 1.00 84.38 104 GLY A C 1
ATOM 789 O O . GLY A 1 104 ? -4.012 4.854 4.790 1.00 84.38 104 GLY A O 1
ATOM 790 N N . PHE A 1 105 ? -4.561 4.588 2.634 1.00 82.19 105 PHE A N 1
ATOM 791 C CA . PHE A 1 105 ? -6.001 4.536 2.893 1.00 82.19 105 PHE A CA 1
ATOM 792 C C . PHE A 1 105 ? -6.399 3.329 3.758 1.00 82.19 105 PHE A C 1
ATOM 794 O O . PHE A 1 105 ? -7.147 3.478 4.728 1.00 82.19 105 PHE A O 1
ATOM 801 N N . ILE A 1 106 ? -5.875 2.141 3.440 1.00 83.62 106 ILE A N 1
ATOM 802 C CA . ILE A 1 106 ? -6.099 0.921 4.228 1.00 83.62 106 ILE A CA 1
ATOM 803 C C . ILE A 1 106 ? -5.583 1.103 5.654 1.00 83.62 106 ILE A C 1
ATOM 805 O O . ILE A 1 106 ? -6.301 0.814 6.609 1.00 83.62 106 ILE A O 1
ATOM 809 N N . LEU A 1 107 ? -4.373 1.639 5.806 1.00 84.94 107 LEU A N 1
ATOM 810 C CA . LEU A 1 107 ? -3.748 1.869 7.101 1.00 84.94 107 LEU A CA 1
ATOM 811 C C . LEU A 1 107 ? -4.579 2.821 7.969 1.00 84.94 107 LEU A C 1
ATOM 813 O O . LEU A 1 107 ? -4.780 2.551 9.151 1.00 84.94 107 LEU A O 1
ATOM 817 N N . LEU A 1 108 ? -5.133 3.893 7.393 1.00 86.81 108 LEU A N 1
ATOM 818 C CA . LEU A 1 108 ? -6.032 4.806 8.107 1.00 86.81 108 LEU A CA 1
ATOM 819 C C . LEU A 1 108 ? -7.313 4.107 8.589 1.00 86.81 108 LEU A C 1
ATOM 821 O O . LEU A 1 108 ? -7.755 4.336 9.719 1.00 86.81 108 LEU A O 1
ATOM 825 N N . ASN A 1 109 ? -7.914 3.248 7.763 1.00 84.25 109 ASN A N 1
ATOM 826 C CA . ASN A 1 109 ? -9.107 2.487 8.148 1.00 84.25 109 ASN A CA 1
ATOM 827 C C . ASN A 1 109 ? -8.799 1.437 9.218 1.00 84.25 109 ASN A C 1
ATOM 829 O O . ASN A 1 109 ? -9.548 1.317 10.195 1.00 84.25 109 ASN A O 1
ATOM 833 N N . ALA A 1 110 ? -7.683 0.724 9.072 1.00 85.06 110 ALA A N 1
ATOM 834 C CA . ALA A 1 110 ? -7.199 -0.237 10.051 1.00 85.06 110 ALA A CA 1
ATOM 835 C C . ALA A 1 110 ? -6.942 0.454 11.395 1.00 85.06 110 ALA A C 1
ATOM 837 O O . ALA A 1 110 ? -7.469 0.020 12.415 1.00 85.06 110 ALA A O 1
ATOM 838 N N . LEU A 1 111 ? -6.248 1.596 11.397 1.00 87.75 111 LEU A N 1
ATOM 839 C CA . LEU A 1 111 ? -5.962 2.361 12.609 1.00 87.75 111 LEU A CA 1
ATOM 840 C C . LEU A 1 111 ? -7.243 2.833 13.305 1.00 87.75 111 LEU A C 1
ATOM 842 O O . LEU A 1 111 ? -7.380 2.676 14.517 1.00 87.75 111 LEU A O 1
ATOM 846 N N . ARG A 1 112 ? -8.216 3.362 12.550 1.00 87.19 112 ARG A N 1
ATOM 847 C CA . ARG A 1 112 ? -9.527 3.753 13.100 1.00 87.19 112 ARG A CA 1
ATOM 848 C C . ARG A 1 112 ? -10.262 2.564 13.713 1.00 87.19 112 ARG A C 1
ATOM 850 O O . ARG A 1 112 ? -10.865 2.707 14.775 1.00 87.19 112 ARG A O 1
ATOM 857 N N . THR A 1 113 ? -10.223 1.410 13.055 1.00 86.31 113 THR A N 1
ATOM 858 C CA . THR A 1 113 ? -10.866 0.181 13.536 1.00 86.31 113 THR A CA 1
ATOM 859 C C . THR A 1 113 ? -10.204 -0.304 14.821 1.00 86.31 113 THR A C 1
ATOM 861 O O . THR A 1 113 ? -10.886 -0.480 15.829 1.00 86.31 113 THR A O 1
ATOM 864 N N . THR A 1 114 ? -8.877 -0.412 14.831 1.00 86.31 114 THR A N 1
ATOM 865 C CA . THR A 1 114 ? -8.096 -0.808 16.007 1.00 86.31 114 THR A CA 1
ATOM 866 C C . THR A 1 114 ? -8.293 0.161 17.168 1.00 86.31 114 THR A C 1
ATOM 868 O O . THR A 1 114 ? -8.503 -0.283 18.292 1.00 86.31 114 THR A O 1
ATOM 871 N N . ALA A 1 115 ? -8.323 1.474 16.924 1.00 90.56 115 ALA A N 1
ATOM 872 C CA . ALA A 1 115 ? -8.590 2.467 17.963 1.00 90.56 115 ALA A CA 1
ATOM 873 C C . ALA A 1 115 ? -9.984 2.289 18.590 1.00 90.56 115 ALA A C 1
ATOM 875 O O . ALA A 1 115 ? -10.118 2.318 19.812 1.00 90.56 115 ALA A O 1
ATOM 876 N N . ARG A 1 116 ? -11.026 2.050 17.778 1.00 89.50 116 ARG A N 1
ATOM 877 C CA . ARG A 1 116 ? -12.383 1.771 18.286 1.00 89.50 116 ARG A CA 1
ATOM 878 C C . ARG A 1 116 ? -12.423 0.492 19.116 1.00 89.50 116 ARG A C 1
ATOM 880 O O . ARG A 1 116 ? -13.015 0.496 20.192 1.00 89.50 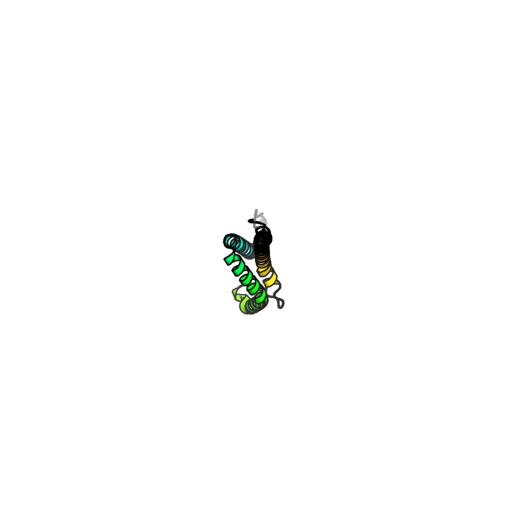116 ARG A O 1
ATOM 887 N N . LEU A 1 117 ? -11.778 -0.572 18.639 1.00 88.81 117 LEU A N 1
ATOM 888 C CA . LEU A 1 117 ? -11.687 -1.841 19.360 1.00 88.81 117 LEU A CA 1
ATOM 889 C C . LEU A 1 117 ? -10.935 -1.678 20.683 1.00 88.81 117 LEU A C 1
ATOM 891 O O . LEU A 1 117 ? -11.410 -2.156 21.707 1.00 88.81 117 LEU A O 1
ATOM 895 N N . LEU A 1 118 ? -9.819 -0.947 20.695 1.00 91.88 118 LEU A N 1
ATOM 896 C CA . LEU A 1 118 ? -9.043 -0.677 21.903 1.00 91.88 118 LEU A CA 1
ATOM 897 C C . LEU A 1 118 ? -9.858 0.116 22.931 1.00 91.88 118 LEU A C 1
ATOM 899 O O . LEU A 1 118 ? -9.869 -0.229 24.112 1.00 91.88 118 LEU A O 1
ATOM 903 N N . VAL A 1 119 ? -10.584 1.146 22.488 1.00 93.38 119 VAL A N 1
ATOM 904 C CA . VAL A 1 119 ? -11.479 1.925 23.356 1.00 93.38 119 VAL A CA 1
ATOM 905 C C . VAL A 1 119 ? -12.598 1.047 23.915 1.00 93.38 119 VAL A C 1
ATOM 907 O O . VAL A 1 119 ? -12.903 1.135 25.103 1.00 93.38 119 VAL A O 1
ATOM 910 N N . GLU A 1 120 ? -13.198 0.187 23.096 1.00 91.94 120 GLU A N 1
ATOM 911 C CA . GLU A 1 120 ? -14.247 -0.737 23.532 1.00 91.94 120 GLU A CA 1
ATOM 912 C C . GLU A 1 120 ? -13.713 -1.762 24.544 1.00 91.94 120 GLU A C 1
ATOM 914 O O . GLU A 1 120 ? -14.318 -1.960 25.599 1.00 91.94 120 GLU A O 1
ATOM 919 N N . VAL A 1 121 ? -12.541 -2.350 24.290 1.00 93.81 121 VAL A N 1
ATOM 920 C CA . VAL A 1 121 ? -11.856 -3.253 25.228 1.00 93.81 121 VAL A CA 1
ATOM 921 C C . VAL A 1 121 ? -11.556 -2.535 26.542 1.00 93.81 121 VAL A C 1
ATOM 923 O O . VAL A 1 121 ? -11.882 -3.060 27.606 1.00 93.81 121 VAL A O 1
ATOM 926 N N . LYS A 1 122 ? -11.045 -1.297 26.498 1.00 92.69 122 LYS A N 1
ATOM 927 C CA . LYS A 1 122 ? -10.766 -0.518 27.712 1.00 92.69 122 LYS A CA 1
ATOM 928 C C . LYS A 1 122 ? -12.037 -0.181 28.489 1.00 92.69 122 LYS A C 1
ATOM 930 O O . LYS A 1 122 ? -12.064 -0.279 29.715 1.00 92.69 122 LYS A O 1
ATOM 935 N N . ARG A 1 123 ? -13.125 0.164 27.795 1.00 91.62 123 ARG A N 1
ATOM 936 C CA . ARG A 1 123 ? -14.441 0.391 28.416 1.00 91.62 123 ARG A CA 1
ATOM 937 C C . ARG A 1 123 ? -14.971 -0.875 29.087 1.00 91.62 123 ARG A C 1
ATOM 939 O O . ARG A 1 123 ? -15.538 -0.786 30.177 1.00 91.62 123 ARG A O 1
ATOM 946 N N . ARG A 1 124 ? -14.782 -2.044 28.471 1.00 91.75 124 ARG A N 1
ATOM 947 C CA . ARG A 1 124 ? -15.161 -3.342 29.053 1.00 91.75 124 ARG A CA 1
ATOM 948 C C . ARG A 1 124 ? -14.332 -3.673 30.288 1.00 91.75 124 ARG A C 1
ATOM 950 O O . ARG A 1 124 ? -14.914 -4.054 31.299 1.00 91.75 124 ARG A O 1
ATOM 957 N N . GLU A 1 125 ? -13.022 -3.454 30.235 1.00 92.81 125 GLU A N 1
ATOM 958 C CA . GLU A 1 125 ? -12.107 -3.650 31.364 1.00 92.81 125 GLU A CA 1
ATOM 959 C C . GLU A 1 125 ? -12.513 -2.783 32.568 1.00 92.81 125 GLU A C 1
ATOM 961 O O . GLU A 1 125 ? -12.683 -3.292 33.676 1.00 92.81 125 GLU A O 1
ATOM 966 N N . LEU A 1 126 ? -12.781 -1.488 32.348 1.00 92.88 126 LEU A N 1
ATOM 967 C CA . LEU A 1 126 ? -13.219 -0.567 33.404 1.00 92.88 126 LEU A CA 1
ATOM 968 C C . LEU A 1 126 ? -14.571 -0.969 34.009 1.00 92.88 126 LEU A C 1
ATOM 970 O O . LEU A 1 126 ? -14.730 -0.952 35.230 1.00 92.88 126 LEU A O 1
ATOM 974 N N . ARG A 1 127 ? -15.544 -1.369 33.179 1.00 91.31 127 ARG A N 1
ATOM 975 C CA . ARG A 1 127 ? -16.857 -1.846 33.654 1.00 91.31 127 ARG A CA 1
ATOM 976 C C . ARG A 1 127 ? -16.743 -3.146 34.450 1.00 91.31 127 ARG A C 1
ATOM 978 O O . ARG A 1 127 ? -17.453 -3.307 35.440 1.00 91.31 127 ARG A O 1
ATOM 985 N N . ALA A 1 128 ? -15.877 -4.068 34.033 1.00 91.38 128 ALA A N 1
ATOM 986 C CA . ALA A 1 128 ? -15.625 -5.309 34.759 1.00 91.38 128 ALA A CA 1
ATOM 987 C C . ALA A 1 128 ? -14.961 -5.034 36.118 1.00 91.38 128 ALA A C 1
ATOM 989 O O . ALA A 1 128 ? -15.415 -5.554 37.136 1.00 91.38 128 ALA A O 1
ATOM 990 N N . ASN A 1 129 ? -13.964 -4.146 36.151 1.00 90.50 129 ASN A N 1
ATOM 991 C CA . ASN A 1 129 ? -13.272 -3.746 37.375 1.00 90.50 129 ASN A CA 1
ATOM 992 C C . ASN A 1 129 ? -14.210 -3.021 38.362 1.00 90.50 129 ASN A C 1
ATOM 994 O O . ASN A 1 129 ? -14.244 -3.350 39.546 1.00 90.50 129 ASN A O 1
ATOM 998 N N . ALA A 1 130 ? -15.060 -2.107 37.878 1.00 89.81 130 ALA A N 1
ATOM 999 C CA . ALA A 1 130 ? -16.065 -1.439 38.711 1.00 89.81 130 ALA A CA 1
ATOM 1000 C C . ALA A 1 130 ? -17.055 -2.434 39.348 1.00 89.81 130 ALA A C 1
ATOM 1002 O O . ALA A 1 130 ? -17.372 -2.324 40.531 1.00 89.81 130 ALA A O 1
ATOM 1003 N N . LYS A 1 131 ? -17.501 -3.449 38.593 1.00 87.88 131 LYS A N 1
ATOM 1004 C CA . LYS A 1 131 ? -18.370 -4.519 39.114 1.00 87.88 131 LYS A CA 1
ATOM 1005 C C . LYS A 1 131 ? -17.659 -5.414 40.132 1.00 87.88 131 LYS A C 1
ATOM 1007 O O . LYS A 1 131 ? -18.278 -5.799 41.121 1.00 87.88 131 LYS A O 1
ATOM 1012 N N . ALA A 1 132 ? -16.384 -5.737 39.913 1.00 86.88 132 ALA A N 1
ATOM 1013 C CA . ALA A 1 132 ? -15.583 -6.511 40.862 1.00 86.88 132 ALA A CA 1
ATOM 1014 C C . ALA A 1 132 ? -15.409 -5.761 42.194 1.00 86.88 132 ALA A C 1
ATOM 1016 O O . ALA A 1 132 ? -15.631 -6.334 43.259 1.00 86.88 132 ALA A O 1
ATOM 1017 N N . ARG A 1 133 ? -15.122 -4.454 42.137 1.00 83.56 133 ARG A N 1
ATOM 1018 C CA . ARG A 1 133 ? -15.038 -3.586 43.324 1.00 83.56 133 ARG A CA 1
AT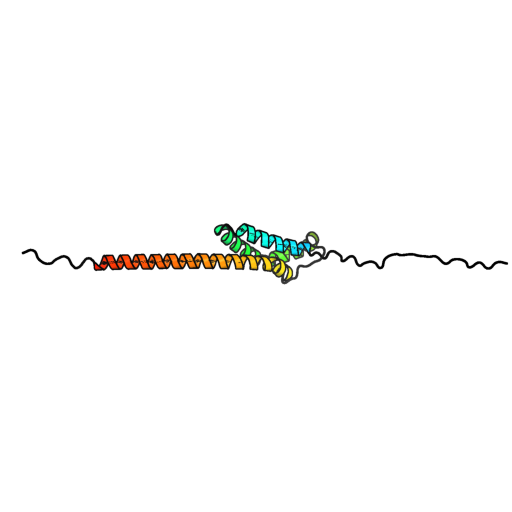OM 1019 C C . ARG A 1 133 ? -16.371 -3.458 44.065 1.00 83.56 133 ARG A C 1
ATOM 1021 O O . ARG A 1 133 ? -16.384 -3.533 45.288 1.00 83.56 133 ARG A O 1
ATOM 1028 N N . ALA A 1 134 ? -17.487 -3.332 43.344 1.00 82.94 134 ALA A N 1
ATOM 1029 C CA . ALA A 1 134 ? -18.817 -3.264 43.954 1.00 82.94 134 ALA A CA 1
ATOM 1030 C C . ALA A 1 134 ? -19.211 -4.567 44.678 1.00 82.94 134 ALA A C 1
ATOM 1032 O O . ALA A 1 134 ? -19.857 -4.513 45.720 1.00 82.94 134 ALA A O 1
ATOM 1033 N N . LYS A 1 135 ? -18.798 -5.736 44.167 1.00 77.00 135 LYS A N 1
ATOM 1034 C CA . LYS A 1 135 ? -19.039 -7.027 44.836 1.00 77.00 135 LYS A CA 1
ATOM 1035 C C . LYS A 1 135 ? -18.130 -7.265 46.046 1.00 77.00 135 LYS A C 1
ATOM 1037 O O . LYS A 1 135 ? -18.574 -7.901 46.993 1.00 77.00 135 LYS A O 1
ATOM 1042 N N . GLY A 1 136 ? -16.900 -6.746 46.040 1.00 64.31 136 GLY A N 1
ATOM 1043 C CA . GLY A 1 136 ? -15.980 -6.854 47.180 1.00 64.31 136 GLY A CA 1
ATOM 1044 C C . GLY A 1 136 ? -16.375 -6.000 48.393 1.00 64.31 136 GLY A C 1
ATOM 1045 O O . GLY A 1 136 ? -16.063 -6.370 49.515 1.00 64.31 136 GLY A O 1
ATOM 1046 N N . GLY A 1 137 ? -17.099 -4.892 48.187 1.00 58.09 137 GLY A N 1
ATOM 1047 C CA . GLY A 1 137 ? -17.524 -3.988 49.269 1.00 58.09 137 GLY A CA 1
ATOM 1048 C C . GLY A 1 137 ? -18.847 -4.344 49.963 1.00 58.09 137 GLY A C 1
ATOM 1049 O O . GLY A 1 137 ? -19.197 -3.707 50.949 1.00 58.09 137 GLY A O 1
ATOM 1050 N N . GLY A 1 138 ? -19.603 -5.331 49.464 1.00 54.25 138 GLY A N 1
ATOM 1051 C CA . GLY A 1 138 ? -20.931 -5.689 49.991 1.00 54.25 138 GLY A CA 1
ATOM 1052 C C . GLY A 1 138 ? -20.953 -6.806 51.044 1.00 54.25 138 GLY A C 1
ATOM 1053 O O . GLY A 1 138 ? -22.033 -7.184 51.488 1.00 54.25 138 GLY A O 1
ATOM 1054 N N . GLY A 1 139 ? -19.797 -7.368 51.414 1.00 51.84 139 GLY A N 1
ATOM 1055 C CA . GLY A 1 139 ? -19.704 -8.566 52.262 1.00 51.84 139 GLY A CA 1
ATOM 1056 C C . GLY A 1 139 ? -19.544 -8.333 53.770 1.00 51.84 139 GLY A C 1
ATOM 1057 O O . GLY A 1 139 ? -19.665 -9.288 54.528 1.00 51.84 139 GLY A O 1
ATOM 1058 N N . GLU A 1 140 ? -19.299 -7.105 54.234 1.00 53.97 140 GLU A N 1
ATOM 1059 C CA . GLU A 1 140 ? -18.814 -6.853 55.608 1.00 53.97 140 GLU A CA 1
ATOM 1060 C C . GLU A 1 140 ? -19.790 -6.034 56.481 1.00 53.97 140 GLU A C 1
ATOM 1062 O O . GLU A 1 140 ? -19.386 -5.191 57.273 1.00 53.97 140 GLU A O 1
ATOM 1067 N N . GLY A 1 141 ? -21.105 -6.249 56.327 1.00 50.03 141 GLY A N 1
ATOM 1068 C CA . GLY A 1 141 ? -22.137 -5.494 57.067 1.00 50.03 141 GLY A CA 1
ATOM 1069 C C . GLY A 1 141 ? -23.204 -6.317 57.800 1.00 50.03 141 GLY A C 1
ATOM 1070 O O . GLY A 1 141 ? -24.087 -5.738 58.426 1.00 50.03 141 GLY A O 1
ATOM 1071 N N . GLY A 1 142 ? -23.162 -7.651 57.733 1.00 51.31 142 GLY A N 1
ATOM 1072 C CA . GLY A 1 142 ? -24.285 -8.513 58.120 1.00 51.31 142 GLY A CA 1
ATOM 1073 C C . GLY A 1 142 ? -23.998 -9.503 59.246 1.00 51.31 142 GLY A C 1
ATOM 1074 O O . GLY A 1 142 ? -24.296 -10.678 59.088 1.00 51.31 142 GLY A O 1
ATOM 1075 N N . SER A 1 143 ? -23.416 -9.078 60.368 1.00 51.56 143 SER A N 1
ATOM 1076 C CA . SER A 1 143 ? -23.456 -9.885 61.597 1.00 51.56 143 SER A CA 1
ATOM 1077 C C . SER A 1 143 ? -23.470 -8.980 62.822 1.00 51.56 143 SER A C 1
ATOM 1079 O O . SER A 1 143 ? -22.450 -8.706 63.451 1.00 51.56 143 SER A O 1
ATOM 1081 N N . LYS A 1 144 ? -24.647 -8.444 63.146 1.00 54.19 144 LYS A N 1
ATOM 1082 C CA . LYS A 1 144 ? -24.891 -7.880 64.470 1.00 54.19 144 LYS A CA 1
ATOM 1083 C C . LYS A 1 144 ? -26.253 -8.336 64.970 1.00 54.19 144 LYS A C 1
ATOM 1085 O O . LYS A 1 144 ? -27.281 -7.910 64.460 1.00 54.19 144 LYS A O 1
ATOM 1090 N N . LYS A 1 145 ? -26.162 -9.126 66.040 1.00 50.59 145 LYS A N 1
ATOM 1091 C CA . LYS A 1 145 ? -27.116 -9.246 67.139 1.00 50.59 145 LYS A CA 1
ATOM 1092 C C . LYS A 1 145 ? -28.366 -10.087 66.859 1.00 50.59 145 LYS A C 1
ATOM 1094 O O . LYS A 1 145 ? -29.312 -9.643 66.219 1.00 50.59 145 LYS A O 1
ATOM 1099 N N . LYS A 1 146 ? -28.376 -11.288 67.435 1.00 50.84 146 LYS A N 1
ATOM 1100 C CA . LYS A 1 146 ? -29.604 -11.919 67.904 1.00 50.84 146 LYS A CA 1
ATOM 1101 C C . LYS A 1 146 ? -29.373 -12.312 69.360 1.00 50.84 146 LYS A C 1
ATOM 1103 O O . LYS A 1 146 ? -28.340 -12.908 69.660 1.00 50.84 146 LYS A O 1
ATOM 1108 N N . ASP A 1 147 ? -30.269 -11.798 70.191 1.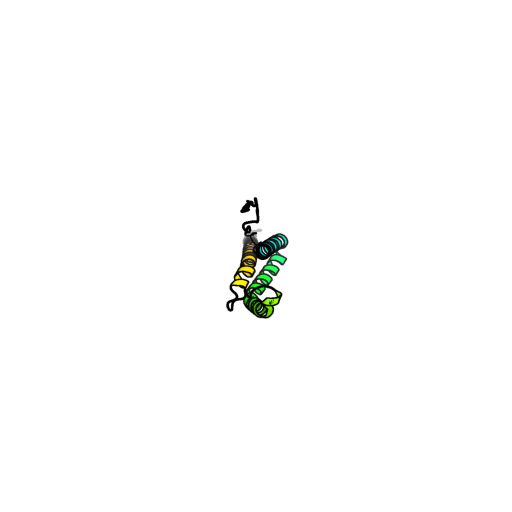00 55.72 147 ASP A N 1
ATOM 1109 C CA . ASP A 1 147 ? -30.304 -11.888 71.650 1.00 55.72 147 ASP A CA 1
ATOM 1110 C C . ASP A 1 147 ? -30.437 -13.329 72.168 1.00 55.72 147 ASP A C 1
ATOM 1112 O O . ASP A 1 147 ? -30.923 -14.195 71.398 1.00 55.72 147 ASP A O 1
#

Foldseek 3Di:
DDDDDDDDDDDDDDDPPPPPPPPDVVVVLVVLLVVLVVVLVVQVPDLVVLVVLLVVLVVCLVCLLVVLVVCQVPVVVPHPDNPRDNVSVSSCCSPNVSSVVSSVVSVVVVVVVVVVVVVVVVVVVVVVVVVVVVVVPPPPDPDDDDD

Secondary structure (DSSP, 8-state):
-------PPP--------------SHHHHHHHHHHHHHHHHHHTT-HHHHHHHHHHHHHHHHTHHHHHHHHHHSHHHH-SS----TT-HHHIIIIIHHHHHHHHHHHHHHHHHHHHHHHHHHHHHHHHHHHHHHHHTTSSS------

pLDDT: mean 72.05, std 13.39, range [43.41, 93.81]

Organism: Emiliania huxleyi (NCBI:txid2903)

Radius of gyration: 35.65 Å; chains: 1; bounding box: 50×45×156 Å

InterPro domains:
  IPR026721 Transmembrane protein 18 [PF14770] (28-130)